Protein AF-A0A3D2AYP4-F1 (afdb_monomer_lite)

Structure (mmCIF, N/CA/C/O backbone):
data_AF-A0A3D2AYP4-F1
#
_entry.id   AF-A0A3D2AYP4-F1
#
loop_
_atom_site.group_PDB
_atom_site.id
_atom_site.type_symbol
_atom_site.label_atom_id
_atom_site.label_alt_id
_atom_site.label_comp_id
_atom_site.label_asym_id
_atom_site.label_entity_id
_atom_site.label_seq_id
_atom_site.pdbx_PDB_ins_code
_atom_site.Cartn_x
_atom_site.Cartn_y
_atom_site.Cartn_z
_atom_site.occupancy
_atom_site.B_iso_or_equiv
_atom_site.auth_seq_id
_atom_site.auth_comp_id
_atom_site.auth_asym_id
_atom_site.auth_atom_id
_atom_site.pdbx_PDB_model_num
ATOM 1 N N . VAL A 1 1 ? -13.864 0.604 4.050 1.00 45.50 1 VAL A N 1
ATOM 2 C CA . VAL A 1 1 ? -14.770 -0.250 3.229 1.00 45.50 1 VAL A CA 1
ATOM 3 C C . VAL A 1 1 ? -16.036 -0.727 3.960 1.00 45.50 1 VAL A C 1
ATOM 5 O O . VAL A 1 1 ? -16.788 -1.525 3.419 1.00 45.50 1 VAL A O 1
ATOM 8 N N . ALA A 1 2 ? -16.341 -0.173 5.139 1.00 45.88 2 ALA A N 1
ATOM 9 C CA . ALA A 1 2 ? -17.503 -0.535 5.950 1.00 45.88 2 ALA A CA 1
ATOM 10 C C . ALA A 1 2 ? -18.913 -0.070 5.478 1.00 45.88 2 ALA A C 1
ATOM 12 O O . ALA A 1 2 ? -19.872 -0.611 6.021 1.00 45.88 2 ALA A O 1
ATOM 13 N N . PRO A 1 3 ? -19.132 0.837 4.491 1.00 51.09 3 PRO A N 1
ATOM 14 C CA . PRO A 1 3 ? -20.511 1.194 4.110 1.00 51.09 3 PRO A CA 1
ATOM 15 C C . PRO A 1 3 ? -21.132 0.328 3.001 1.00 51.09 3 PRO A C 1
ATOM 17 O O . PRO A 1 3 ? -22.353 0.252 2.921 1.00 51.09 3 PRO A O 1
ATOM 20 N N . LEU A 1 4 ? -20.341 -0.341 2.147 1.00 53.19 4 LEU A N 1
ATOM 21 C CA . LEU A 1 4 ? -20.890 -1.112 1.014 1.00 53.19 4 LEU A CA 1
ATOM 22 C C . LEU A 1 4 ? -21.448 -2.486 1.405 1.00 53.19 4 LEU A C 1
ATOM 24 O O . LEU A 1 4 ? -22.189 -3.082 0.634 1.00 53.19 4 LEU A O 1
ATOM 28 N N . ALA A 1 5 ? -21.108 -2.986 2.594 1.00 54.16 5 ALA A N 1
ATOM 29 C CA . ALA A 1 5 ? -21.592 -4.275 3.085 1.00 54.16 5 ALA A CA 1
ATOM 30 C C . ALA A 1 5 ? -23.077 -4.248 3.500 1.00 54.16 5 ALA A C 1
ATOM 32 O O . ALA A 1 5 ? -23.662 -5.301 3.736 1.00 54.16 5 ALA A O 1
ATOM 33 N N . ARG A 1 6 ? -23.685 -3.057 3.611 1.00 57.22 6 ARG A N 1
ATOM 34 C CA . ARG A 1 6 ? -25.088 -2.894 4.021 1.00 57.22 6 ARG A CA 1
ATOM 35 C C . ARG A 1 6 ? -26.091 -2.947 2.874 1.00 57.22 6 ARG A C 1
ATOM 37 O O . ARG A 1 6 ? -27.270 -3.136 3.149 1.00 57.22 6 ARG A O 1
ATOM 44 N N . ASP A 1 7 ? -25.649 -2.802 1.629 1.00 60.16 7 ASP A N 1
ATOM 45 C CA . ASP A 1 7 ? -26.535 -2.809 0.465 1.00 60.16 7 ASP A CA 1
ATOM 46 C C . ASP A 1 7 ? -26.172 -3.976 -0.459 1.00 60.16 7 ASP A C 1
ATOM 48 O O . ASP A 1 7 ? -24.999 -4.355 -0.537 1.00 60.16 7 ASP A O 1
ATOM 52 N N . ARG A 1 8 ? -27.149 -4.589 -1.146 1.00 59.69 8 ARG A N 1
ATOM 53 C CA . ARG A 1 8 ? -26.861 -5.705 -2.066 1.00 59.69 8 ARG A CA 1
ATOM 54 C C . ARG A 1 8 ? -26.048 -5.163 -3.241 1.00 59.69 8 ARG A C 1
ATOM 56 O O . ARG A 1 8 ? -26.611 -4.726 -4.245 1.00 59.69 8 ARG A O 1
ATOM 63 N N . ALA A 1 9 ? -24.724 -5.187 -3.112 1.00 63.19 9 ALA A N 1
ATOM 64 C CA . ALA A 1 9 ? -23.810 -4.719 -4.136 1.00 63.19 9 ALA A CA 1
ATOM 65 C C . ALA A 1 9 ? -24.080 -5.494 -5.430 1.00 63.19 9 ALA A C 1
ATOM 67 O O . ALA A 1 9 ? -23.802 -6.689 -5.543 1.00 63.19 9 ALA A O 1
ATOM 68 N N . LYS A 1 10 ? -24.669 -4.811 -6.414 1.00 80.62 10 LYS A N 1
ATOM 69 C CA . LYS A 1 10 ? -24.895 -5.377 -7.744 1.00 80.62 10 LYS A CA 1
ATOM 70 C C . LYS A 1 10 ? -23.530 -5.716 -8.338 1.00 80.62 10 LYS A C 1
ATOM 72 O O . LYS A 1 10 ? -22.615 -4.899 -8.259 1.00 80.62 10 LYS A O 1
ATOM 77 N N . ILE A 1 11 ? -23.399 -6.879 -8.978 1.00 82.44 11 ILE A N 1
ATOM 78 C CA . ILE A 1 11 ? -22.139 -7.347 -9.592 1.00 82.44 11 ILE A CA 1
ATOM 79 C C . ILE A 1 11 ? -21.514 -6.254 -10.480 1.00 82.44 11 ILE A C 1
ATOM 81 O O . ILE A 1 11 ? -20.312 -6.016 -10.423 1.00 82.44 11 ILE A O 1
ATOM 85 N N . GLY A 1 12 ? -22.336 -5.490 -11.209 1.00 83.06 12 GLY A N 1
ATOM 86 C CA . GLY A 1 12 ? -21.866 -4.360 -12.018 1.00 83.06 12 GLY A CA 1
ATOM 87 C C . GLY A 1 12 ? -21.187 -3.226 -11.230 1.00 83.06 12 GLY A C 1
ATOM 88 O O . GLY A 1 12 ? -20.282 -2.583 -11.753 1.00 83.06 12 GLY A O 1
ATOM 89 N N . GLN A 1 13 ? -21.569 -2.976 -9.975 1.00 83.50 13 GLN A N 1
ATOM 90 C CA . GLN A 1 13 ? -20.915 -1.982 -9.116 1.00 83.50 13 GLN A CA 1
ATOM 91 C C . GLN A 1 13 ? -19.567 -2.492 -8.598 1.00 83.50 13 GLN A C 1
ATOM 93 O O . GLN A 1 13 ? -18.613 -1.721 -8.537 1.00 83.50 13 GLN A O 1
ATOM 98 N N . LEU A 1 14 ? -19.463 -3.792 -8.306 1.00 84.06 14 LEU A N 1
ATOM 99 C CA . LEU A 1 14 ? -18.191 -4.427 -7.956 1.00 84.06 14 LEU A CA 1
ATOM 100 C C . LEU A 1 14 ? -17.212 -4.384 -9.132 1.00 84.06 14 LEU A C 1
ATOM 102 O O . LEU A 1 14 ? -16.063 -4.002 -8.941 1.00 84.06 14 LEU A O 1
ATOM 106 N N . VAL A 1 15 ? -17.679 -4.676 -10.352 1.00 87.69 15 VAL A N 1
ATOM 107 C CA . VAL A 1 15 ? -16.861 -4.550 -11.569 1.00 87.69 15 VAL A CA 1
ATOM 108 C C . VAL A 1 15 ? -16.394 -3.108 -11.761 1.00 87.69 15 VAL A C 1
ATOM 110 O O . VAL A 1 15 ? -15.210 -2.887 -11.984 1.00 87.69 15 VAL A O 1
ATOM 113 N N . LYS A 1 16 ? -17.275 -2.109 -11.606 1.00 88.00 16 LYS A N 1
ATOM 114 C CA . LYS A 1 16 ? -16.880 -0.691 -11.700 1.00 88.00 16 LYS A CA 1
ATOM 115 C C . LYS A 1 16 ? -15.816 -0.313 -10.670 1.00 88.00 16 LYS A C 1
ATOM 117 O O . LYS A 1 16 ? -14.839 0.333 -11.031 1.00 88.00 16 LYS A O 1
ATOM 122 N N . LEU A 1 17 ? -15.975 -0.732 -9.415 1.00 88.38 17 LEU A N 1
ATOM 123 C CA . LEU A 1 17 ? -14.978 -0.489 -8.367 1.00 88.38 17 LEU A CA 1
ATOM 124 C C . LEU A 1 17 ? -13.650 -1.194 -8.676 1.00 88.38 17 LEU A C 1
ATOM 126 O O . LEU A 1 17 ? -12.589 -0.592 -8.522 1.00 88.38 17 LEU A O 1
ATOM 130 N N . GLY A 1 18 ? -13.714 -2.431 -9.174 1.00 87.06 18 GLY A N 1
ATOM 131 C CA . GLY A 1 18 ? -12.552 -3.188 -9.629 1.00 87.06 18 GLY A CA 1
ATOM 132 C C . GLY A 1 18 ? -11.827 -2.512 -10.791 1.00 87.06 18 GLY A C 1
ATOM 133 O O . GLY A 1 18 ? -10.605 -2.460 -10.782 1.00 87.06 18 GLY A O 1
ATOM 134 N N . VAL A 1 19 ? -12.550 -1.924 -11.748 1.00 93.00 19 VAL A N 1
ATOM 135 C CA . VAL A 1 19 ? -11.958 -1.168 -12.864 1.00 93.00 19 VAL A CA 1
ATOM 136 C C . VAL A 1 19 ? -11.308 0.124 -12.371 1.00 93.00 19 VAL A C 1
ATOM 138 O O . VAL A 1 19 ? -10.189 0.417 -12.774 1.00 93.00 19 VAL A O 1
ATOM 141 N N . VAL A 1 20 ? -11.954 0.872 -11.470 1.00 91.75 20 VAL A N 1
ATOM 142 C CA . VAL A 1 20 ? -11.387 2.113 -10.909 1.00 91.75 20 VAL A CA 1
ATOM 143 C C . VAL A 1 20 ? -10.095 1.845 -10.135 1.00 91.75 20 VAL A C 1
ATOM 145 O O . VAL A 1 20 ? -9.167 2.641 -10.222 1.00 91.75 20 VAL A O 1
ATOM 148 N N . GLY A 1 21 ? -10.013 0.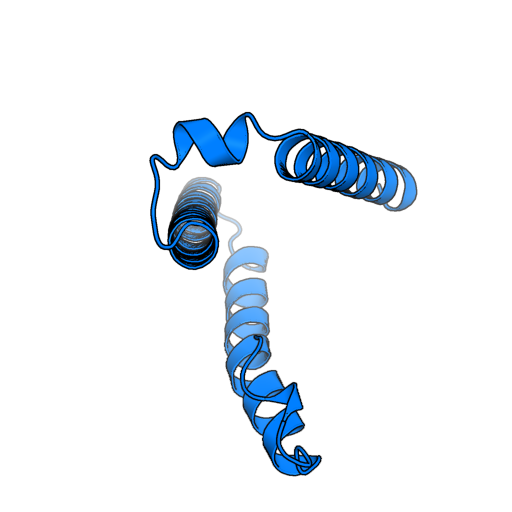726 -9.410 1.00 88.56 21 GLY A N 1
ATOM 149 C CA . GLY A 1 21 ? -8.777 0.315 -8.743 1.00 88.56 21 GLY A CA 1
ATOM 150 C C . GLY A 1 21 ? -7.746 -0.284 -9.703 1.00 88.56 21 GLY A C 1
ATOM 151 O O . GLY A 1 21 ? -6.588 0.107 -9.681 1.00 88.56 21 GLY A O 1
ATOM 152 N N . GLY A 1 22 ? -8.163 -1.220 -10.555 1.00 88.31 22 GLY A N 1
ATOM 153 C CA . GLY A 1 22 ? -7.271 -2.071 -11.344 1.00 88.31 22 GLY A CA 1
ATOM 154 C C . GLY A 1 22 ? -6.762 -1.450 -12.643 1.00 88.31 22 GLY A C 1
ATOM 155 O O . GLY A 1 22 ? -5.602 -1.655 -12.989 1.00 88.31 22 GLY A O 1
ATOM 156 N N . ALA A 1 23 ? -7.576 -0.662 -13.353 1.00 92.38 23 ALA A N 1
ATOM 157 C CA . ALA A 1 23 ? -7.146 -0.010 -14.592 1.00 92.38 23 ALA A CA 1
ATOM 158 C C . ALA A 1 23 ? -5.904 0.886 -14.397 1.00 92.38 23 ALA A C 1
ATOM 160 O O . ALA A 1 23 ? -4.933 0.705 -15.138 1.00 92.38 23 ALA A O 1
ATOM 161 N N . PRO A 1 24 ? -5.855 1.791 -13.396 1.00 90.06 24 PRO A N 1
ATOM 162 C CA . PRO A 1 24 ? -4.648 2.573 -13.145 1.00 90.06 24 PRO A CA 1
ATOM 163 C C . PRO A 1 24 ? -3.475 1.720 -12.642 1.00 90.06 24 PRO A C 1
ATOM 165 O O . PRO A 1 24 ? -2.331 2.058 -12.936 1.00 90.06 24 PRO A O 1
ATOM 168 N N . THR A 1 25 ? -3.712 0.599 -11.947 1.00 91.06 25 THR A N 1
ATOM 169 C CA . THR A 1 25 ? -2.634 -0.320 -11.537 1.00 91.06 25 THR A CA 1
ATOM 170 C C . THR A 1 25 ? -1.969 -0.995 -12.733 1.00 91.06 25 THR A C 1
ATOM 172 O O . THR A 1 25 ? -0.744 -1.066 -12.777 1.00 91.06 25 THR A O 1
ATOM 175 N N . ILE A 1 26 ? -2.747 -1.447 -13.722 1.00 90.00 26 ILE A N 1
ATOM 176 C CA . ILE A 1 26 ? -2.208 -2.053 -14.951 1.00 90.00 26 ILE A CA 1
ATOM 177 C C . ILE A 1 26 ? -1.371 -1.024 -15.717 1.00 90.00 26 ILE A C 1
ATOM 179 O O . ILE A 1 26 ? -0.232 -1.307 -16.087 1.00 90.00 26 ILE A O 1
ATOM 183 N N . ALA A 1 27 ? -1.903 0.190 -15.893 1.00 89.88 27 ALA A N 1
ATOM 184 C CA . ALA A 1 27 ? -1.177 1.276 -16.547 1.00 89.88 27 ALA A CA 1
ATOM 185 C C . ALA A 1 27 ? 0.122 1.627 -15.797 1.00 89.88 27 ALA A C 1
ATOM 187 O O . ALA A 1 27 ? 1.179 1.754 -16.412 1.00 89.88 27 ALA A O 1
ATOM 188 N N . GLY A 1 28 ? 0.063 1.717 -14.466 1.00 87.00 28 GLY A N 1
ATOM 189 C CA . GLY A 1 28 ? 1.229 1.962 -13.620 1.00 87.00 28 GLY A CA 1
ATOM 190 C C . GLY A 1 28 ? 2.279 0.851 -13.700 1.00 87.00 28 GLY A C 1
ATOM 191 O O . GLY A 1 28 ? 3.467 1.152 -13.744 1.00 87.00 28 GLY A O 1
ATOM 192 N N . ALA A 1 29 ? 1.867 -0.418 -13.779 1.00 88.00 29 ALA A N 1
ATOM 193 C CA . ALA A 1 29 ? 2.780 -1.555 -13.903 1.00 88.00 29 ALA A CA 1
ATOM 194 C C . ALA A 1 29 ? 3.525 -1.562 -15.245 1.00 88.00 29 ALA A C 1
ATOM 196 O O . ALA A 1 29 ? 4.724 -1.826 -15.272 1.00 88.00 29 ALA A O 1
ATOM 197 N N . TRP A 1 30 ? 2.853 -1.222 -16.350 1.00 87.38 30 TRP A N 1
ATOM 198 C CA . TRP A 1 30 ? 3.523 -1.056 -17.643 1.00 87.38 30 TRP A CA 1
ATOM 199 C C . TRP A 1 30 ? 4.495 0.119 -17.629 1.00 87.38 30 TRP A C 1
ATOM 201 O O . TRP A 1 30 ? 5.634 -0.031 -18.062 1.00 87.38 30 TRP A O 1
ATOM 211 N N . LEU A 1 31 ? 4.080 1.265 -17.082 1.00 83.56 31 LEU A N 1
ATOM 212 C CA . LEU A 1 31 ? 4.953 2.433 -16.977 1.00 83.56 31 LEU A CA 1
ATOM 213 C C . LEU A 1 31 ? 6.165 2.165 -16.077 1.00 83.56 31 LEU A C 1
ATOM 215 O O . LEU A 1 31 ? 7.265 2.566 -16.426 1.00 83.56 31 LEU A O 1
ATOM 219 N N . GLY A 1 32 ? 5.997 1.459 -14.959 1.00 80.69 32 GLY A N 1
ATOM 220 C CA . GLY A 1 32 ? 7.101 1.104 -14.067 1.00 80.69 32 GLY A CA 1
ATOM 221 C C . GLY A 1 32 ? 8.016 0.012 -14.631 1.00 80.69 32 GLY A C 1
ATOM 222 O O . GLY A 1 32 ? 9.229 0.095 -14.472 1.00 80.69 32 GLY A O 1
ATOM 223 N N . GLY A 1 33 ? 7.453 -0.993 -15.309 1.00 78.38 33 GLY A N 1
ATOM 224 C CA . GLY A 1 33 ? 8.195 -2.142 -15.839 1.00 78.38 33 GLY A CA 1
ATOM 225 C C . GLY A 1 33 ? 8.950 -1.875 -17.144 1.00 78.38 33 GLY A C 1
ATOM 226 O O . GLY A 1 33 ? 9.919 -2.569 -17.433 1.00 78.38 33 GLY A O 1
ATOM 227 N N . LEU A 1 34 ? 8.541 -0.868 -17.924 1.00 74.38 34 LEU A N 1
ATOM 228 C CA . LEU A 1 34 ? 9.184 -0.494 -19.194 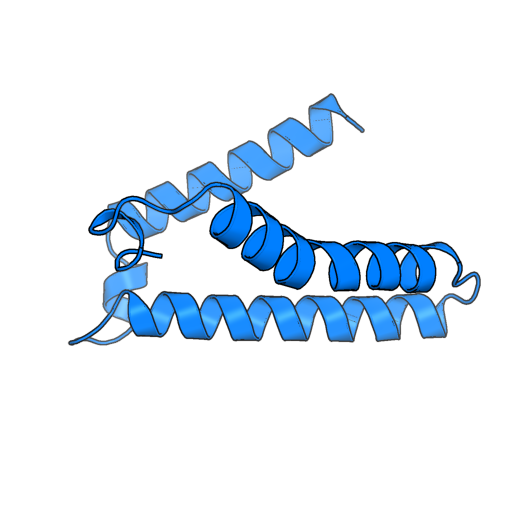1.00 74.38 34 LEU A CA 1
ATOM 229 C C . LEU A 1 34 ? 10.236 0.619 -19.039 1.00 74.38 34 LEU A C 1
ATOM 231 O O . LEU A 1 34 ? 10.808 1.085 -20.026 1.00 74.38 34 LEU A O 1
ATOM 235 N N . VAL A 1 35 ? 10.511 1.060 -17.810 1.00 78.62 35 VAL A N 1
ATOM 236 C CA . VAL A 1 35 ? 11.538 2.064 -17.524 1.00 78.62 35 VAL A CA 1
ATOM 237 C C . VAL A 1 35 ? 12.892 1.380 -17.356 1.00 78.62 35 VAL A C 1
ATOM 239 O O . VAL A 1 35 ? 13.224 0.842 -16.306 1.00 78.62 35 VAL A O 1
ATOM 242 N N . TYR A 1 36 ? 13.707 1.447 -18.408 1.00 73.75 36 TYR A N 1
ATOM 243 C CA . TYR A 1 36 ? 15.064 0.884 -18.424 1.00 73.75 36 TYR A CA 1
ATOM 244 C C . TYR A 1 36 ? 16.133 1.818 -17.829 1.00 73.75 36 TYR A C 1
ATOM 246 O O . TYR A 1 36 ? 17.280 1.416 -17.649 1.00 73.75 36 TYR A O 1
ATOM 254 N N . SER A 1 37 ? 15.786 3.073 -17.522 1.00 81.25 37 SER A N 1
ATOM 255 C CA . SER A 1 37 ? 16.716 4.037 -16.927 1.00 81.25 37 SER A CA 1
ATOM 256 C C . SER A 1 37 ? 16.651 4.000 -15.391 1.00 81.25 37 SER A C 1
ATOM 258 O O . SER A 1 37 ? 15.572 4.230 -14.837 1.00 81.25 37 SER A O 1
ATOM 260 N N . PRO A 1 38 ? 17.787 3.814 -14.686 1.00 83.19 38 PRO A N 1
ATOM 261 C CA . PRO A 1 38 ? 17.819 3.758 -13.221 1.00 83.19 38 PRO A CA 1
ATOM 262 C C . PRO A 1 38 ? 17.253 5.008 -12.534 1.00 83.19 38 PRO A C 1
ATOM 264 O O . PRO A 1 38 ? 16.574 4.901 -11.517 1.00 83.19 38 PRO A O 1
ATOM 267 N N . LEU A 1 39 ? 17.490 6.196 -13.104 1.00 87.44 39 LEU A N 1
ATOM 268 C CA . LEU A 1 39 ? 16.996 7.467 -12.559 1.00 87.44 39 LEU A CA 1
ATOM 269 C C . LEU A 1 39 ? 15.467 7.512 -12.542 1.00 87.44 39 LEU A C 1
ATOM 271 O O . LEU A 1 39 ? 14.854 7.799 -11.517 1.00 87.44 39 LEU A O 1
ATOM 275 N N . TRP A 1 40 ? 14.846 7.186 -13.673 1.00 85.50 40 TRP A N 1
ATOM 276 C CA . TRP A 1 40 ? 13.394 7.181 -13.800 1.00 85.50 40 TRP A CA 1
ATOM 277 C C . TRP A 1 40 ? 12.751 6.093 -12.936 1.00 85.50 40 TRP A C 1
ATOM 279 O O . TRP A 1 40 ? 11.726 6.355 -12.311 1.00 85.50 40 TRP A O 1
ATOM 289 N N . ALA A 1 41 ? 13.372 4.914 -12.826 1.00 86.62 41 ALA A N 1
ATOM 290 C CA . ALA A 1 41 ? 12.872 3.826 -11.986 1.00 86.62 41 ALA A CA 1
ATOM 291 C C . ALA A 1 41 ? 12.795 4.239 -10.507 1.00 86.62 41 ALA A C 1
ATOM 293 O O . ALA A 1 41 ? 11.758 4.058 -9.869 1.00 86.62 41 ALA A O 1
ATOM 294 N N . VAL A 1 42 ? 13.854 4.861 -9.976 1.00 89.62 42 VAL A N 1
ATOM 295 C CA . VAL A 1 42 ? 13.878 5.354 -8.589 1.00 89.62 42 VAL A CA 1
ATOM 296 C C . VAL A 1 42 ? 12.857 6.473 -8.379 1.00 89.62 42 VAL A C 1
ATOM 298 O O . VAL A 1 42 ? 12.164 6.473 -7.364 1.00 89.62 42 VAL A O 1
ATOM 301 N N . MET A 1 43 ? 12.712 7.393 -9.338 1.00 89.69 43 MET A N 1
ATOM 302 C CA . MET A 1 43 ? 11.715 8.467 -9.261 1.00 89.69 43 MET A CA 1
ATOM 303 C C . MET A 1 43 ? 10.284 7.913 -9.211 1.00 89.69 43 MET A C 1
ATOM 305 O O . MET A 1 43 ? 9.514 8.290 -8.328 1.00 89.69 43 MET A O 1
ATOM 309 N N . PHE A 1 44 ? 9.929 6.982 -10.102 1.00 88.44 44 PHE A N 1
ATOM 310 C CA . PHE A 1 44 ? 8.604 6.354 -10.104 1.00 88.44 44 PHE A CA 1
ATOM 311 C C . PHE A 1 44 ? 8.357 5.505 -8.857 1.00 88.44 44 PHE A C 1
ATOM 313 O O . PHE A 1 44 ? 7.268 5.572 -8.284 1.00 88.44 44 PHE A O 1
ATOM 320 N N . LEU A 1 45 ? 9.366 4.761 -8.396 1.00 88.94 45 LEU A N 1
ATOM 321 C CA . LEU A 1 45 ? 9.286 4.005 -7.149 1.00 88.94 45 LEU A CA 1
ATOM 322 C C . LEU A 1 45 ? 9.056 4.941 -5.957 1.00 88.94 45 LEU A C 1
ATOM 324 O O . LEU A 1 45 ? 8.170 4.688 -5.147 1.00 88.94 45 LEU A O 1
ATOM 328 N N . GLY A 1 46 ? 9.795 6.050 -5.878 1.00 92.19 46 GLY A N 1
ATOM 329 C CA . GLY A 1 46 ? 9.638 7.056 -4.830 1.00 92.19 46 GLY A CA 1
ATOM 330 C C . GLY A 1 46 ? 8.237 7.669 -4.812 1.00 92.19 46 GLY A C 1
ATOM 331 O O . GLY A 1 46 ? 7.621 7.767 -3.750 1.00 92.19 46 GLY A O 1
ATOM 332 N N . ILE A 1 47 ? 7.693 8.010 -5.984 1.00 92.38 47 ILE A N 1
ATOM 333 C CA . ILE A 1 47 ? 6.315 8.506 -6.118 1.00 92.38 47 ILE A CA 1
ATOM 334 C C . ILE A 1 47 ? 5.310 7.441 -5.658 1.00 92.38 47 ILE A C 1
ATOM 336 O O . ILE A 1 47 ? 4.400 7.752 -4.889 1.00 92.38 47 ILE A O 1
ATOM 340 N N . GLY A 1 48 ? 5.487 6.186 -6.080 1.00 90.19 48 GLY A N 1
ATOM 341 C CA . GLY A 1 48 ? 4.623 5.073 -5.687 1.00 90.19 48 GLY A CA 1
ATOM 342 C C . GLY A 1 48 ? 4.627 4.832 -4.176 1.00 90.19 48 GLY A C 1
ATOM 343 O O . GLY A 1 48 ? 3.565 4.756 -3.557 1.00 90.19 48 GLY A O 1
ATOM 344 N N . VAL A 1 49 ? 5.812 4.794 -3.560 1.00 94.50 49 VAL A N 1
ATOM 345 C CA . VAL A 1 49 ? 5.972 4.668 -2.103 1.00 94.50 49 VAL A CA 1
ATOM 346 C C . VAL A 1 49 ? 5.306 5.842 -1.382 1.00 94.50 49 VAL A C 1
ATOM 348 O O . VAL A 1 49 ? 4.572 5.626 -0.418 1.00 94.50 49 VAL A O 1
ATOM 351 N N . GLY A 1 50 ? 5.493 7.073 -1.870 1.00 94.88 50 GLY A N 1
ATOM 352 C CA . GLY A 1 50 ? 4.851 8.266 -1.314 1.00 94.88 50 GLY A CA 1
ATOM 353 C C . GLY A 1 50 ? 3.321 8.204 -1.374 1.00 94.88 50 GLY A C 1
ATOM 354 O O . GLY A 1 50 ? 2.651 8.505 -0.385 1.00 94.88 50 GLY A O 1
ATOM 355 N N . ALA A 1 51 ? 2.763 7.749 -2.496 1.00 93.81 51 ALA A N 1
ATOM 356 C CA . ALA A 1 51 ? 1.321 7.580 -2.663 1.00 93.81 51 ALA A CA 1
ATOM 357 C C . ALA A 1 51 ? 0.751 6.521 -1.703 1.00 93.81 51 ALA A C 1
ATOM 359 O O . ALA A 1 51 ? -0.252 6.769 -1.031 1.00 93.81 51 ALA A O 1
ATOM 360 N N . ILE A 1 52 ? 1.412 5.365 -1.572 1.00 92.56 52 ILE A N 1
ATOM 361 C CA . ILE A 1 52 ? 0.999 4.314 -0.628 1.00 92.56 52 ILE A CA 1
ATOM 362 C C . ILE A 1 52 ? 1.065 4.839 0.812 1.00 92.56 52 ILE A C 1
ATOM 364 O O . ILE A 1 52 ? 0.117 4.650 1.575 1.00 92.56 52 ILE A O 1
ATOM 368 N N . ALA A 1 53 ? 2.134 5.551 1.180 1.00 94.69 53 ALA A N 1
ATOM 369 C CA . ALA A 1 53 ? 2.277 6.132 2.513 1.00 94.69 53 ALA A CA 1
ATOM 370 C C . ALA A 1 53 ? 1.127 7.100 2.846 1.00 94.69 53 ALA A C 1
ATOM 372 O O . ALA A 1 53 ? 0.569 7.042 3.943 1.00 94.69 53 ALA A O 1
ATOM 373 N N . GLN A 1 54 ? 0.712 7.943 1.893 1.00 95.38 54 GLN A N 1
ATOM 374 C CA . GLN A 1 54 ? -0.441 8.834 2.067 1.00 95.38 54 GLN A CA 1
ATOM 375 C C . GLN A 1 54 ? -1.739 8.059 2.329 1.00 95.38 54 GLN A C 1
ATOM 377 O O . GLN A 1 54 ? -2.492 8.416 3.238 1.00 95.38 54 GLN A O 1
ATOM 382 N N . VAL A 1 55 ? -1.989 6.984 1.577 1.00 94.50 55 VAL A N 1
ATOM 383 C CA . VAL A 1 55 ? -3.169 6.128 1.766 1.00 94.50 55 VAL A CA 1
ATOM 384 C C . VAL A 1 55 ? -3.144 5.459 3.140 1.00 94.50 55 VAL A C 1
ATOM 386 O O . VAL A 1 55 ? -4.158 5.463 3.837 1.00 94.50 55 VAL A O 1
ATOM 389 N N . VAL A 1 56 ? -1.991 4.949 3.580 1.00 91.12 56 VAL A N 1
ATOM 390 C CA . VAL A 1 56 ? -1.837 4.359 4.919 1.00 91.12 56 VAL A CA 1
ATOM 391 C C . VAL A 1 56 ? -2.175 5.383 6.004 1.00 91.12 56 VAL A C 1
ATOM 393 O O . VAL A 1 56 ? -2.955 5.076 6.905 1.00 91.12 56 VAL A O 1
ATOM 396 N N . VAL A 1 57 ? -1.676 6.619 5.897 1.00 90.31 57 VAL A N 1
ATOM 397 C CA . VAL A 1 57 ? -2.009 7.694 6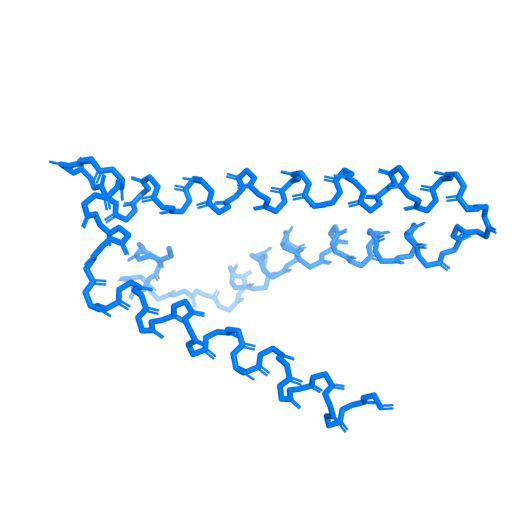.848 1.00 90.31 57 VAL A CA 1
ATOM 398 C C . VAL A 1 57 ? -3.510 7.990 6.852 1.00 90.31 57 VAL A C 1
ATOM 400 O O . VAL A 1 57 ? -4.093 8.163 7.923 1.00 90.31 57 VAL A O 1
ATOM 403 N N . GLN A 1 58 ? -4.158 8.025 5.685 1.00 91.50 58 GLN A N 1
ATOM 404 C CA . GLN A 1 58 ? -5.607 8.225 5.592 1.00 91.50 58 GLN A CA 1
ATOM 405 C C . GLN A 1 58 ? -6.387 7.083 6.256 1.00 91.50 58 GLN A C 1
ATOM 407 O O . GLN A 1 58 ? -7.310 7.356 7.021 1.00 91.50 58 GLN A O 1
ATOM 412 N N . ILE A 1 59 ? -6.000 5.825 6.024 1.00 89.94 59 ILE A N 1
ATOM 413 C CA . ILE A 1 59 ? -6.638 4.651 6.638 1.00 89.94 59 ILE A CA 1
ATOM 414 C C . ILE A 1 59 ? -6.473 4.686 8.158 1.00 89.94 59 ILE A C 1
ATOM 416 O O . ILE A 1 59 ? -7.450 4.510 8.882 1.00 89.94 59 ILE A O 1
ATOM 420 N N . VAL A 1 60 ? -5.265 4.963 8.657 1.00 87.75 60 VAL A N 1
ATOM 421 C CA . VAL A 1 60 ? -5.005 5.051 10.100 1.00 87.75 60 VAL A CA 1
ATOM 422 C C . VAL A 1 60 ? -5.841 6.164 10.731 1.00 87.75 60 VAL A C 1
ATOM 424 O O . VAL A 1 60 ? -6.478 5.935 11.754 1.00 87.75 60 VAL A O 1
ATOM 427 N N . ARG A 1 61 ? -5.922 7.343 10.104 1.00 85.44 61 ARG A N 1
ATOM 428 C CA . ARG A 1 61 ? -6.781 8.439 10.585 1.00 85.44 61 ARG A CA 1
ATOM 429 C C . ARG A 1 61 ? -8.264 8.061 10.604 1.00 85.44 61 ARG A C 1
ATOM 431 O O . ARG A 1 61 ? -8.966 8.460 11.520 1.00 85.44 61 ARG A O 1
ATOM 438 N N . GLN A 1 62 ? -8.738 7.283 9.631 1.00 85.56 62 GLN A N 1
ATOM 439 C CA . GLN A 1 62 ? -10.122 6.793 9.603 1.00 85.56 62 GLN A CA 1
ATOM 440 C C . GLN A 1 62 ? -10.404 5.730 10.675 1.00 85.56 62 GLN A C 1
ATOM 442 O O . GLN A 1 62 ? -11.528 5.645 11.162 1.00 85.56 62 GLN A O 1
ATOM 447 N N . LEU A 1 63 ? -9.409 4.914 11.035 1.00 83.94 63 LEU A N 1
ATOM 448 C CA . LEU A 1 63 ? -9.528 3.899 12.088 1.00 83.94 63 LEU A CA 1
ATOM 449 C C . LEU A 1 63 ? -9.458 4.483 13.504 1.00 83.94 63 LEU A C 1
ATOM 451 O O . LEU A 1 63 ? -9.900 3.823 14.442 1.00 83.94 63 LEU A O 1
ATOM 455 N N . VAL A 1 64 ? -8.917 5.694 13.664 1.00 83.38 64 VAL A N 1
ATOM 456 C CA . VAL A 1 64 ? -8.747 6.368 14.960 1.00 83.38 64 VAL A CA 1
ATOM 457 C C . VAL A 1 64 ? -9.629 7.625 15.026 1.00 83.38 64 VAL A C 1
ATOM 459 O O . VAL A 1 64 ? -9.104 8.734 14.941 1.00 83.38 64 VAL A O 1
ATOM 462 N N . PRO A 1 65 ? -10.963 7.481 15.159 1.00 64.19 65 PRO A N 1
ATOM 463 C CA . PRO A 1 65 ? -11.877 8.622 15.136 1.00 64.19 65 PRO A CA 1
ATOM 464 C C . PRO A 1 65 ? -11.704 9.599 16.313 1.00 64.19 65 PRO A C 1
ATOM 466 O O . PRO A 1 65 ? -11.891 10.792 16.106 1.00 64.19 65 PRO A O 1
ATOM 469 N N . ASP A 1 66 ? -11.276 9.138 17.501 1.00 64.12 66 ASP A N 1
ATOM 470 C CA . ASP A 1 66 ? -11.362 9.941 18.741 1.00 64.12 66 ASP A CA 1
ATOM 471 C C . ASP A 1 66 ? -10.078 9.974 19.610 1.00 64.12 66 ASP A C 1
ATOM 473 O O . ASP A 1 66 ? -10.140 10.233 20.813 1.00 64.12 66 ASP A O 1
ATOM 477 N N . GLY A 1 67 ? -8.882 9.705 19.061 1.00 67.38 67 GLY A N 1
ATOM 478 C CA . GLY A 1 67 ? -7.658 9.670 19.882 1.00 67.38 67 GLY A CA 1
ATOM 479 C C . GLY A 1 67 ? -6.322 9.888 19.158 1.00 67.38 67 GLY A C 1
ATOM 480 O O . GLY A 1 67 ? -6.269 9.948 17.930 1.00 67.38 67 GLY A O 1
ATOM 481 N N . PRO A 1 68 ? -5.202 9.999 19.903 1.00 77.62 68 PRO A N 1
ATOM 482 C CA . PRO A 1 68 ? -3.877 10.128 19.306 1.00 77.62 68 PRO A CA 1
ATOM 483 C C . PRO A 1 68 ? -3.529 8.864 18.513 1.00 77.62 68 PRO A C 1
ATOM 485 O O . PRO A 1 68 ? -3.564 7.764 19.067 1.00 77.62 68 PRO A O 1
ATOM 488 N N . VAL A 1 69 ? -3.110 9.017 17.252 1.00 75.75 69 VAL A N 1
ATOM 489 C CA . VAL A 1 69 ? -2.654 7.904 16.389 1.00 75.75 69 VAL A CA 1
ATOM 490 C C . VAL A 1 69 ? -1.611 7.030 17.093 1.00 75.75 69 VAL A C 1
ATOM 492 O O . VAL A 1 69 ? -1.662 5.806 16.999 1.00 75.75 69 VAL A O 1
ATOM 495 N N . MET A 1 70 ? -0.720 7.652 17.872 1.00 73.00 70 MET A N 1
ATOM 496 C CA . MET A 1 70 ? 0.295 6.957 18.665 1.00 73.00 70 MET A CA 1
ATOM 497 C C . MET A 1 70 ? -0.320 5.931 19.629 1.00 73.00 70 MET A C 1
ATOM 499 O O . MET A 1 70 ? 0.158 4.807 19.724 1.00 73.00 70 MET A O 1
ATOM 503 N N . ARG A 1 71 ? -1.433 6.277 20.289 1.00 76.19 71 ARG A N 1
ATOM 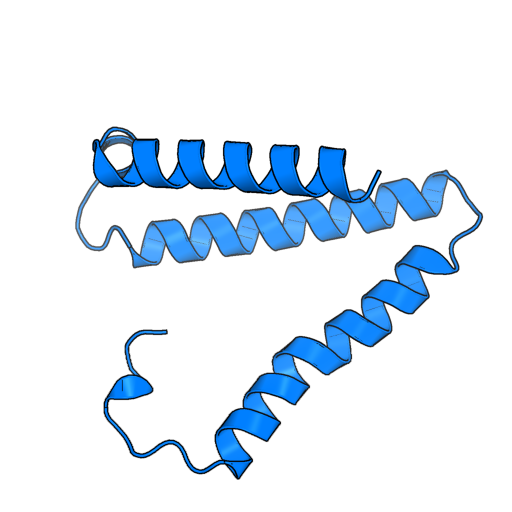504 C CA . ARG A 1 71 ? -2.113 5.393 21.244 1.00 76.19 71 ARG A CA 1
ATOM 505 C C . ARG A 1 71 ? -2.730 4.183 20.550 1.00 76.19 71 ARG A C 1
ATOM 507 O O . ARG A 1 71 ? -2.682 3.093 21.104 1.00 76.19 71 ARG A O 1
ATOM 514 N N . PHE A 1 72 ? -3.272 4.368 19.346 1.00 79.31 72 PHE A N 1
ATOM 515 C CA . PHE A 1 72 ? -3.795 3.271 18.532 1.00 79.31 72 PHE A CA 1
ATOM 516 C C . PHE A 1 72 ? -2.681 2.346 18.035 1.00 79.31 72 PHE A C 1
ATOM 518 O O . PHE A 1 72 ? -2.813 1.131 18.148 1.00 79.31 72 PHE A O 1
ATOM 525 N N . MET A 1 73 ? -1.559 2.896 17.560 1.00 76.69 73 MET A N 1
ATOM 526 C CA . MET A 1 73 ? -0.412 2.086 17.123 1.00 76.69 73 MET A CA 1
ATOM 527 C C . MET A 1 73 ? 0.198 1.269 18.272 1.00 76.69 73 MET A C 1
ATOM 529 O O . MET A 1 73 ? 0.710 0.179 18.039 1.00 76.69 73 MET A O 1
ATOM 533 N N . SER A 1 74 ? 0.090 1.752 19.514 1.00 76.12 74 SER A N 1
ATOM 534 C CA . SER A 1 74 ? 0.497 1.017 20.718 1.00 76.12 74 SER A CA 1
ATOM 535 C C . SER A 1 74 ? -0.528 -0.015 21.211 1.00 76.12 74 SER A C 1
ATOM 537 O O . SER A 1 74 ? -0.275 -0.678 22.216 1.00 76.12 74 SER A O 1
ATOM 539 N N . THR A 1 75 ? -1.684 -0.177 20.555 1.00 83.88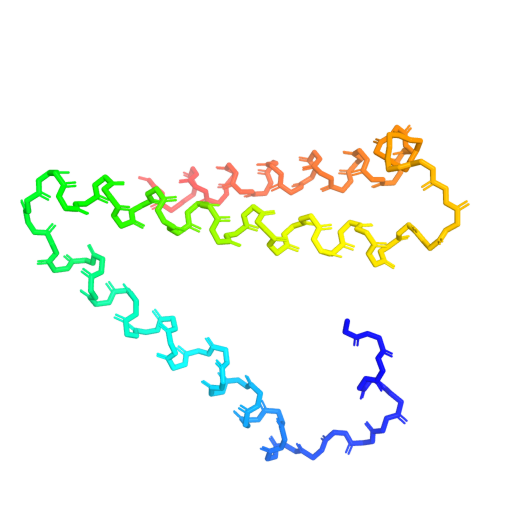 75 THR A N 1
ATOM 540 C CA . THR A 1 75 ? -2.640 -1.227 20.937 1.00 83.88 75 THR A CA 1
ATOM 541 C C . THR A 1 75 ? -2.204 -2.596 20.415 1.00 83.88 75 THR A C 1
ATOM 543 O O . THR A 1 75 ? -1.712 -2.732 19.293 1.00 83.88 75 THR A O 1
ATOM 546 N N . ALA A 1 76 ? -2.434 -3.639 21.219 1.00 82.75 76 ALA A N 1
ATOM 547 C CA . ALA A 1 76 ? -2.085 -5.015 20.866 1.00 82.75 76 ALA A CA 1
ATOM 548 C C . ALA A 1 76 ? -2.660 -5.491 19.508 1.00 82.75 76 ALA A C 1
ATOM 550 O O . ALA A 1 76 ? -1.929 -6.151 18.765 1.00 82.75 76 ALA A O 1
ATOM 551 N N . PRO A 1 77 ? -3.902 -5.145 19.108 1.00 84.88 77 PRO A N 1
ATOM 552 C CA . PRO A 1 77 ? -4.437 -5.537 17.802 1.00 84.88 77 PRO A CA 1
ATOM 553 C C . PRO A 1 77 ? -3.736 -4.853 16.620 1.00 84.88 77 PRO A C 1
ATOM 555 O O . PRO A 1 77 ? -3.477 -5.497 15.607 1.00 84.88 77 PRO A O 1
ATOM 558 N N . ALA A 1 78 ? -3.393 -3.566 16.740 1.00 88.00 78 ALA A N 1
ATOM 559 C CA . ALA A 1 78 ? -2.710 -2.841 15.669 1.00 88.00 78 ALA A CA 1
ATOM 560 C C . ALA A 1 78 ? -1.283 -3.370 15.465 1.00 88.00 78 ALA A C 1
ATOM 562 O O . ALA A 1 78 ? -0.870 -3.622 14.333 1.00 88.00 78 ALA A O 1
ATOM 563 N N . LEU A 1 79 ? -0.557 -3.595 16.565 1.00 89.31 79 LEU A N 1
ATOM 564 C CA . LEU A 1 79 ? 0.807 -4.111 16.516 1.00 89.31 79 LEU A CA 1
ATOM 565 C C . LEU A 1 79 ? 0.852 -5.559 16.010 1.00 89.31 79 LEU A C 1
ATOM 567 O O . LEU A 1 79 ? 1.678 -5.883 15.163 1.00 89.31 79 LEU A O 1
ATOM 571 N N . SER A 1 80 ? -0.053 -6.423 16.483 1.00 91.75 80 SER A N 1
ATOM 572 C CA . SER A 1 80 ? -0.132 -7.805 15.993 1.00 91.75 80 SER A CA 1
ATOM 573 C C . SER A 1 80 ? -0.513 -7.863 14.514 1.00 91.75 80 SER A C 1
ATOM 575 O O . SER A 1 80 ? 0.131 -8.591 13.765 1.00 91.75 80 SER A O 1
ATOM 577 N N . GLY A 1 81 ? -1.475 -7.051 14.065 1.00 91.62 81 GLY A N 1
ATOM 578 C CA . GLY A 1 81 ? -1.838 -6.952 12.651 1.00 91.62 81 GLY A CA 1
ATOM 579 C C . GLY A 1 81 ? -0.676 -6.486 11.769 1.00 91.62 81 GLY A C 1
ATOM 580 O O . GLY A 1 81 ? -0.425 -7.086 10.725 1.00 91.62 81 GLY A O 1
ATOM 581 N N . LEU A 1 82 ? 0.073 -5.468 12.210 1.00 91.38 82 LEU A N 1
ATOM 582 C CA . LEU A 1 82 ? 1.265 -4.986 11.508 1.00 91.38 82 LEU A CA 1
ATOM 583 C C . LEU A 1 82 ? 2.333 -6.084 11.403 1.00 91.38 82 LEU A C 1
ATOM 585 O O . LEU A 1 82 ? 2.819 -6.365 10.309 1.00 91.38 82 LEU A O 1
ATOM 589 N N . SER A 1 83 ? 2.659 -6.734 12.523 1.00 94.25 83 SER A N 1
ATOM 590 C CA . SER A 1 83 ? 3.649 -7.815 12.571 1.00 94.25 83 SER A CA 1
ATOM 591 C C . SER A 1 83 ? 3.251 -8.996 11.687 1.00 94.25 83 SER A C 1
ATOM 593 O O . SER A 1 83 ? 4.068 -9.479 10.908 1.00 94.25 83 SER A O 1
ATOM 595 N N . VAL A 1 84 ? 1.988 -9.432 11.745 1.00 96.31 84 VAL A N 1
ATOM 596 C CA . VAL A 1 84 ? 1.464 -10.510 10.889 1.00 96.31 84 VAL A CA 1
ATOM 597 C C . VAL A 1 84 ? 1.548 -10.123 9.412 1.00 96.31 84 VAL A C 1
ATOM 599 O O . VAL A 1 84 ? 1.947 -10.948 8.593 1.00 96.31 84 VAL A O 1
ATOM 602 N N . GLY A 1 85 ? 1.236 -8.870 9.068 1.00 93.94 85 GLY A N 1
ATOM 603 C CA . GLY A 1 85 ? 1.375 -8.359 7.705 1.00 93.94 85 GLY A CA 1
ATOM 604 C C . GLY A 1 85 ? 2.813 -8.446 7.187 1.00 93.94 85 GLY A C 1
ATOM 605 O O . GLY A 1 85 ? 3.034 -8.955 6.089 1.00 93.94 85 GLY A O 1
ATOM 606 N N . PHE A 1 86 ? 3.795 -8.021 7.988 1.00 95.31 86 PHE A N 1
ATOM 607 C CA . PHE A 1 86 ? 5.213 -8.140 7.629 1.00 95.31 86 PHE A CA 1
ATOM 608 C C . PHE A 1 86 ? 5.656 -9.593 7.459 1.00 95.31 86 PHE A C 1
ATOM 610 O O . PHE A 1 86 ? 6.338 -9.909 6.484 1.00 95.31 86 PHE A O 1
ATOM 617 N N . VAL A 1 87 ? 5.249 -10.478 8.375 1.00 97.12 87 VAL A N 1
ATOM 618 C CA . VAL A 1 87 ? 5.562 -11.911 8.298 1.00 97.12 87 VAL A CA 1
ATOM 619 C C . VAL A 1 87 ? 4.993 -12.518 7.019 1.00 97.12 87 VAL A C 1
ATOM 621 O O . VAL A 1 87 ? 5.719 -13.204 6.305 1.00 97.12 87 VAL A O 1
ATOM 624 N N . LEU A 1 88 ? 3.730 -12.229 6.690 1.00 96.25 88 LEU A N 1
ATOM 625 C CA . LEU A 1 88 ? 3.102 -12.707 5.459 1.00 96.25 88 LEU A CA 1
ATOM 626 C C . LEU A 1 88 ? 3.821 -12.180 4.218 1.00 96.25 88 LEU A C 1
ATOM 628 O O . LEU A 1 88 ? 4.140 -12.968 3.334 1.00 96.25 88 LEU A O 1
ATOM 632 N N . MET A 1 89 ? 4.131 -10.882 4.168 1.00 95.31 89 MET A N 1
ATOM 633 C CA . MET A 1 89 ? 4.841 -10.284 3.036 1.00 95.31 89 MET A CA 1
ATOM 634 C C . MET A 1 89 ? 6.204 -10.954 2.816 1.00 95.31 89 MET A C 1
ATOM 636 O O . MET A 1 89 ? 6.512 -11.366 1.698 1.00 95.31 89 MET A O 1
ATOM 640 N N . TYR A 1 90 ? 6.991 -11.134 3.882 1.00 95.69 90 TYR A N 1
ATOM 641 C CA . TYR A 1 90 ? 8.302 -11.779 3.800 1.00 95.69 90 TYR A CA 1
ATOM 642 C C . TYR A 1 90 ? 8.199 -13.258 3.414 1.00 95.69 90 TYR A C 1
ATOM 644 O O . TYR A 1 90 ? 8.921 -13.709 2.530 1.00 95.69 90 TYR A O 1
ATOM 652 N N . ALA A 1 91 ? 7.261 -13.996 4.013 1.00 97.00 91 ALA A N 1
ATOM 653 C CA . ALA A 1 91 ? 7.030 -15.401 3.689 1.00 97.00 91 ALA A CA 1
ATOM 654 C C . ALA A 1 91 ? 6.630 -15.583 2.219 1.00 97.00 91 ALA A C 1
ATOM 656 O O . ALA A 1 91 ? 7.166 -16.455 1.540 1.00 97.00 91 ALA A O 1
ATOM 657 N N . THR A 1 92 ? 5.736 -14.732 1.701 1.00 95.25 92 THR A N 1
ATOM 658 C CA . THR A 1 92 ? 5.373 -14.765 0.277 1.00 95.25 92 THR A CA 1
ATOM 659 C C . THR A 1 92 ? 6.545 -14.396 -0.626 1.00 95.25 92 THR A C 1
ATOM 661 O O . THR A 1 92 ? 6.722 -15.028 -1.662 1.00 95.25 92 THR A O 1
ATOM 664 N N . GLY A 1 93 ? 7.382 -13.436 -0.220 1.00 91.94 93 GLY A N 1
ATOM 665 C CA . GLY A 1 93 ? 8.598 -13.082 -0.950 1.00 91.94 93 GLY A CA 1
ATOM 666 C C . GLY A 1 93 ? 9.605 -14.230 -1.007 1.00 91.94 93 GLY A C 1
ATOM 667 O O . GLY A 1 93 ? 10.178 -14.464 -2.059 1.00 91.94 93 GLY A O 1
ATOM 668 N N . MET A 1 94 ? 9.768 -14.982 0.083 1.00 94.62 94 MET A N 1
ATOM 669 C CA . MET A 1 94 ? 10.652 -16.153 0.141 1.00 94.62 94 MET A CA 1
ATOM 670 C C . MET A 1 94 ? 10.109 -17.363 -0.636 1.00 94.62 94 MET A C 1
ATOM 672 O O . MET A 1 94 ? 10.882 -18.218 -1.047 1.00 94.62 94 MET A O 1
ATOM 676 N N . LEU A 1 95 ? 8.788 -17.469 -0.800 1.00 95.38 95 LEU A N 1
ATOM 677 C CA . LEU A 1 95 ? 8.160 -18.570 -1.535 1.00 95.38 95 LEU A CA 1
ATOM 678 C C . LEU A 1 95 ? 8.145 -18.340 -3.054 1.00 95.38 95 LEU A C 1
ATOM 680 O O . LEU A 1 95 ? 8.159 -19.306 -3.813 1.00 95.38 95 LEU A O 1
ATOM 684 N N . VAL A 1 96 ? 8.050 -17.079 -3.487 1.00 94.12 96 VAL A N 1
ATOM 685 C CA . VAL A 1 96 ? 8.009 -16.697 -4.911 1.00 94.12 96 VAL A CA 1
ATOM 686 C C . VAL A 1 96 ? 9.393 -16.328 -5.457 1.00 94.12 96 VAL A C 1
ATOM 688 O O . VAL A 1 96 ? 9.624 -16.510 -6.652 1.00 94.12 96 VAL A O 1
ATOM 691 N N . GLY A 1 97 ? 10.268 -15.769 -4.615 1.00 66.06 97 GLY A N 1
ATOM 692 C CA . GLY A 1 97 ? 11.653 -15.424 -4.955 1.00 66.06 97 GLY A CA 1
ATOM 693 C C . GLY A 1 97 ? 12.566 -16.637 -5.007 1.00 66.06 97 GLY A C 1
ATOM 694 O O . GLY A 1 97 ? 13.519 -16.579 -5.814 1.00 66.06 97 GLY A O 1
#

Secondary structure (DSSP, 8-state):
-TTGGGS---HHHHHHHHHHHHHHHHHHHHHHHT---HHHHHHHHHHHHHHHHHHHHHHHHHH-SSS-HHHHHTSHHHHHHHHHHHHHHHHHHHHH-

Sequence (97 aa):
VAPLARDRAKIGQLVKLGVVGGAPTIAGAWLGGLVYSPLWAVMFLGIGVGAIAQVVVQIVRQLVPDGPVMRFMSTAPALSGLSVGFVLMYATGMLVG

Foldseek 3Di:
DPPVVVDPQDVVNVVVVCCVVVVVVVVLCCVLVVDPDPVVNVVSVVVVVVVVVVVVVVVLCVVCVDDDSVVVCPDPVNVVVVVVVVVVVVVVVVVVD

pLDDT: mean 83.91, std 12.02, range [45.5, 97.12]

Radius of gyration: 17.61 Å; chains: 1; bounding box: 45×29×40 Å

=== Feature glossary ===
Each block in this record encodes a different view of the same protein. In brief:

Predicted aligned error. PAE(i, j) answers: if I align the predicted and true structures on residue i, how far off (in Å) do I expect residue j to be? A block-diagonal PAE matrix with low values on the blocks and high values off-diagonal is the signature of a multi-domain protein with confidently predicted domains but uncertain inter-domain orientation.

Contact-map, Ramachandran, and PAE plots. Plot images: a contact map (which residues are close in 3D, as an N×N binary image), a Ramachandran scatter (backbone torsion angles, revealing secondary-structure composition at a glance), and — for AlphaFold structures — a PAE heatmap (pairwise prediction confidence).

Backbone torsions (φ/ψ). φ (phi) and ψ (psi) are the two rotatable backbone dihedrals per residue: φ is the C(i-1)–N–Cα–C torsion, ψ is the N–Cα–C–N(i+1) torsion, both in degrees on (−180°, 180°]. α-helical residues cluster near (−60°, −45°); β-strand residues near (−120°, +130°). A Ramachandran plot is simply a scatter of (φ, ψ) for every residue.

Foldseek 3Di. A 3Di character summarizes, for each residue, the relative orientation of the Cα frame of its nearest spatial neighbor. Because it encodes fold topology rather than chemistry, 3Di alignments detect remote structural similarity that sequence alignment misses.

Radius of gyration, Cα contacts, bounding box. Three whole-structure scalars: the radius of gyration (RMS distance of Cα from centroid, in Å), the count of Cα–Cα contacts (pairs closer than 8 Å and separated by more than four residues in sequence — i.e. tertiary, not local, contacts), and the bounding-box dimensions. Together they distinguish compact globular folds from extended fibres or disordered chains.

Sequence. Sequence gives the chain of amino acids in standard one-letter code (A=alanine, C=cysteine, …, Y=tyrosine), read N→C. It is the only feature that is directly encoded by the gene; all structural features are derived from the folded form of this sequence.

mmCIF coordinates. Atomic coordinates in PDBx/mmCIF format — the same representation the Protein Data Bank distributes. Each line of the _atom_site loop places one backbone atom in Cartesian space (units: ångströms, origin: ar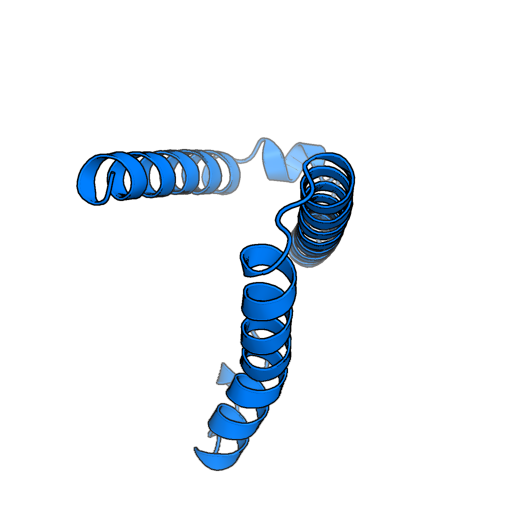bitrary).

Secondary structure (3-state, P-SEA). Three-state secondary structure (P-SEA) collapses the eight DSSP classes into helix (a), strand (b), and coil (c). P-SEA assigns these from Cα geometry alone — distances and angles — without requiring backbone oxygens, so it works on any Cα trace.

InterPro / GO / CATH / organism. Functional annotations link the protein to curated databases. InterPro entries identify conserved domains and families by matching the sequence against member-database signatures (Pfam, PROSITE, CDD, …). Gene Ontology (GO) terms describe molecular function, biological process, and cellular component in a controlled vocabulary. CATH places the structure in a hierarchical fold classification (Class/Architecture/Topology/Homologous-superfamily). The organism is the source species.

B-factor. B-factor (Debye–Waller factor) reflects atomic displacement in the crystal lattice. It is an experimental observable (units Å²), not a prediction; low values mean the atom is pinned down, high values mean it moves or is heterogeneous across the crystal.

Rendered structure images. Structure images are PyMOL renders from six orthogonal camera directions. Cartoon representation draws helices as coils and strands as arrows; sticks shows the backbone as bonds; surface shows the solvent-excluded envelope. Rainbow coloring maps sequence position to hue (blue→red, N→C); chain coloring assigns a distinct color per polypeptide.

Solvent-accessible surface area. Solvent-accessible surface area (SASA) is the area in Å² traced out by the centre of a 1.4 Å probe sphere (a water molecule) rolled over the protein's van der Waals surface (Shrake–Rupley / Lee–Richards construction). Buried residues have near-zero SASA; fully exposed residues can exceed 200 Å². The total SASA scales roughly with the number of surface residues.

Secondary structure (8-state, DSSP). The SS8 string is DSSP's per-residue secondary-structure call. α-helix (H) means an i→i+4 H-bond ladder; β-strand (E) means the residue participates in a β-sheet; 3₁₀ (G) and π (I) are tighter and wider helices; T/S are turns/bends; '-' is loop.

pLDDT. For AlphaFold models, the B-factor field carries pLDDT — the model's own estimate of local accuracy on a 0–100 scale. Regions with pLDDT<50 should be treated as essentially unmodeled; they often correspond to intrinsically disordered segments.

Nearest PDB structures. Nearest PDB neighbors are the top structural matches found by Foldseek when searching this structure against the entire Protein Data Bank. Each hit reports a TM-score (0 to 1; >0.5 almost always implies the same fold) and an E-value. These are *structural* homologs — they may share no detectable sequence similarity.